Protein AF-A0A8T0E320-F1 (afdb_monomer)

Mean predicted aligned error: 12.78 Å

Structure (mmCIF, N/CA/C/O backbone):
data_AF-A0A8T0E320-F1
#
_entry.id   AF-A0A8T0E320-F1
#
loop_
_atom_site.group_PDB
_atom_site.id
_atom_site.type_symbol
_atom_site.label_atom_id
_atom_site.label_alt_id
_atom_site.label_comp_id
_atom_site.label_asym_id
_atom_site.label_entity_id
_atom_site.label_seq_id
_atom_site.pdbx_PDB_ins_code
_atom_site.Cartn_x
_atom_site.Cartn_y
_atom_site.Cartn_z
_atom_site.occupancy
_atom_site.B_iso_or_equiv
_atom_site.auth_seq_id
_atom_site.auth_comp_id
_atom_site.auth_asym_id
_atom_site.auth_atom_id
_atom_site.pdbx_PDB_model_num
ATOM 1 N N . MET A 1 1 ? 3.570 -6.283 21.817 1.00 50.62 1 MET A N 1
ATOM 2 C CA . MET A 1 1 ? 3.308 -6.408 20.372 1.00 50.62 1 MET A CA 1
ATOM 3 C C . MET A 1 1 ? 3.488 -7.862 20.003 1.00 50.62 1 MET A C 1
ATOM 5 O O . MET A 1 1 ? 4.613 -8.352 19.982 1.00 50.62 1 MET A O 1
ATOM 9 N N . ASP A 1 2 ? 2.370 -8.559 19.848 1.00 60.38 2 ASP A N 1
ATOM 10 C CA . ASP A 1 2 ? 2.319 -9.983 19.516 1.00 60.38 2 ASP A CA 1
ATOM 11 C C . ASP A 1 2 ? 2.483 -10.159 17.992 1.00 60.38 2 ASP A C 1
ATOM 13 O O . ASP A 1 2 ? 2.011 -9.345 17.195 1.00 60.38 2 ASP A O 1
ATOM 17 N N . GLY A 1 3 ? 3.153 -11.228 17.553 1.00 54.03 3 GLY A N 1
ATOM 18 C CA . GLY A 1 3 ? 3.448 -11.501 16.139 1.00 54.03 3 GLY A CA 1
ATOM 19 C C . GLY A 1 3 ? 2.199 -11.649 15.257 1.00 54.03 3 GLY A C 1
ATOM 20 O O . GLY A 1 3 ? 2.290 -11.596 14.029 1.00 54.03 3 GLY A O 1
ATOM 21 N N . ARG A 1 4 ? 1.017 -11.797 15.868 1.00 56.12 4 ARG A N 1
ATOM 22 C CA . ARG A 1 4 ? -0.283 -11.781 15.182 1.00 56.12 4 ARG A CA 1
ATOM 23 C C . ARG A 1 4 ? -0.727 -10.383 14.756 1.00 56.12 4 ARG A C 1
ATOM 25 O O . ARG A 1 4 ? -1.251 -10.248 13.652 1.00 56.12 4 ARG A O 1
ATOM 32 N N . GLU A 1 5 ? -0.472 -9.353 15.561 1.00 51.31 5 GLU A N 1
ATOM 33 C CA . GLU A 1 5 ? -0.848 -7.967 15.243 1.00 51.31 5 GLU A CA 1
ATOM 34 C C . GLU A 1 5 ? -0.075 -7.474 14.014 1.00 51.31 5 GLU A C 1
ATOM 36 O O . GLU A 1 5 ? -0.651 -6.971 13.048 1.00 51.31 5 GLU A O 1
ATOM 41 N N . MET A 1 6 ? 1.234 -7.744 13.976 1.00 55.28 6 MET A N 1
ATOM 42 C CA . MET A 1 6 ? 2.105 -7.394 12.848 1.00 55.28 6 MET A CA 1
ATOM 43 C C . MET A 1 6 ? 1.658 -8.054 11.529 1.00 55.28 6 MET A C 1
ATOM 45 O O . MET A 1 6 ? 1.811 -7.477 10.447 1.00 55.28 6 MET A O 1
ATOM 49 N N . ARG A 1 7 ? 1.052 -9.245 11.604 1.00 54.59 7 ARG A N 1
ATOM 50 C CA . ARG A 1 7 ? 0.550 -9.985 10.438 1.00 54.59 7 ARG A CA 1
ATOM 51 C C . ARG A 1 7 ? -0.730 -9.377 9.862 1.00 54.59 7 ARG A C 1
ATOM 53 O O . ARG A 1 7 ? -0.901 -9.352 8.645 1.00 54.59 7 ARG A O 1
ATOM 60 N N . LEU A 1 8 ? -1.606 -8.844 10.710 1.00 59.06 8 LEU A N 1
ATOM 61 C CA . LEU A 1 8 ? -2.828 -8.162 10.275 1.00 59.06 8 LEU A CA 1
ATOM 62 C C . LEU A 1 8 ? -2.509 -6.797 9.653 1.00 59.06 8 LEU A C 1
ATOM 64 O O . LEU A 1 8 ? -3.029 -6.465 8.586 1.00 59.06 8 LEU A O 1
ATOM 68 N N . HIS A 1 9 ? -1.573 -6.053 10.248 1.00 52.78 9 HIS A N 1
ATOM 69 C CA . HIS A 1 9 ? -1.118 -4.774 9.703 1.00 52.78 9 HIS A CA 1
ATOM 70 C C . HIS A 1 9 ? -0.436 -4.930 8.339 1.00 52.78 9 HIS A C 1
ATOM 72 O O . HIS A 1 9 ? -0.790 -4.222 7.393 1.00 52.78 9 HIS A O 1
ATOM 78 N N . SER A 1 10 ? 0.470 -5.904 8.199 1.00 49.78 10 SER A N 1
ATOM 79 C CA . SER A 1 10 ? 1.134 -6.194 6.918 1.00 49.78 10 SER A CA 1
ATOM 80 C C . SER A 1 10 ? 0.153 -6.667 5.841 1.00 49.78 10 SER A C 1
ATOM 82 O O . SER A 1 10 ? 0.232 -6.203 4.706 1.00 49.78 10 SER A O 1
ATOM 84 N N . SER A 1 11 ? -0.836 -7.490 6.195 1.00 49.88 11 SER A N 1
ATOM 85 C CA . SER A 1 11 ? -1.856 -7.957 5.243 1.00 49.88 11 SER A CA 1
ATOM 86 C C . SER A 1 11 ? -2.760 -6.822 4.742 1.00 49.88 11 SER A C 1
ATOM 88 O O . SER A 1 11 ? -3.127 -6.803 3.572 1.00 49.88 11 SER A O 1
ATOM 90 N N . SER A 1 12 ? -3.090 -5.845 5.596 1.00 49.22 12 SER A N 1
ATOM 91 C CA . SER A 1 12 ? -3.952 -4.710 5.223 1.00 49.22 12 SER A CA 1
ATOM 92 C C . SER A 1 12 ? -3.271 -3.700 4.290 1.00 49.22 12 SER A C 1
ATOM 94 O O . SER A 1 12 ? -3.930 -3.093 3.448 1.00 49.22 12 SER A O 1
ATOM 96 N N . SER A 1 13 ? -1.947 -3.553 4.405 1.00 50.50 13 SER A N 1
ATOM 97 C CA . SER A 1 13 ? -1.166 -2.593 3.616 1.00 50.50 13 SER A CA 1
ATOM 98 C C . SER A 1 13 ? -0.877 -3.104 2.198 1.00 50.50 13 SER A C 1
ATOM 100 O O . SER A 1 13 ? -0.877 -2.337 1.240 1.00 50.50 13 SER A O 1
ATOM 102 N N . VAL A 1 14 ? -0.700 -4.422 2.038 1.00 50.56 14 VAL A N 1
ATOM 103 C CA . VAL A 1 14 ? -0.390 -5.062 0.742 1.00 50.56 14 VAL A CA 1
ATOM 104 C C . VAL A 1 14 ? -1.587 -5.060 -0.222 1.00 50.56 14 VAL A C 1
ATOM 106 O O . VAL A 1 14 ? -1.417 -5.161 -1.435 1.00 50.56 14 VAL A O 1
ATOM 109 N N . VAL A 1 15 ? -2.807 -4.924 0.294 1.00 51.66 15 VAL A N 1
ATOM 110 C CA . VAL A 1 15 ? -4.040 -5.082 -0.491 1.00 51.66 15 VAL A CA 1
ATOM 111 C C . VAL A 1 15 ? -4.469 -3.788 -1.198 1.00 51.66 15 VAL A C 1
ATOM 113 O O . VAL A 1 15 ? -5.176 -3.853 -2.198 1.00 51.66 15 VAL A O 1
ATOM 116 N N . ALA A 1 16 ? -4.025 -2.613 -0.745 1.00 50.00 16 ALA A N 1
ATOM 117 C CA . ALA A 1 16 ? -4.614 -1.344 -1.180 1.00 50.00 16 ALA A CA 1
ATOM 118 C C . ALA A 1 16 ? -4.150 -0.824 -2.556 1.00 50.00 16 ALA A C 1
ATOM 120 O O . ALA A 1 16 ? -4.842 0.012 -3.131 1.00 50.00 16 ALA A O 1
ATOM 121 N N . GLU A 1 17 ? -3.018 -1.282 -3.100 1.00 50.47 17 GLU A N 1
ATOM 122 C CA . GLU A 1 17 ? -2.361 -0.572 -4.212 1.00 50.47 17 GLU A CA 1
ATOM 123 C C . GLU A 1 17 ? -1.669 -1.492 -5.234 1.00 50.47 17 GLU A C 1
ATOM 125 O O . GLU A 1 17 ? -0.533 -1.267 -5.641 1.00 50.47 17 GLU A O 1
ATOM 130 N N . ARG A 1 18 ? -2.360 -2.539 -5.701 1.00 48.75 18 ARG A N 1
ATOM 131 C CA . ARG A 1 18 ? -1.944 -3.239 -6.930 1.00 48.75 18 ARG A CA 1
ATOM 132 C C . ARG A 1 18 ? -2.734 -2.701 -8.124 1.00 48.75 18 ARG A C 1
ATOM 134 O O . ARG A 1 18 ? -3.905 -3.038 -8.300 1.00 48.75 18 ARG A O 1
ATOM 141 N N . ASP A 1 19 ? -2.083 -1.887 -8.955 1.00 46.22 19 ASP A N 1
ATOM 142 C CA . ASP A 1 19 ? -2.552 -1.611 -10.318 1.00 46.22 19 ASP A CA 1
ATOM 143 C C . ASP A 1 19 ? -2.711 -2.958 -11.049 1.00 46.22 19 ASP A C 1
ATOM 145 O O . ASP A 1 19 ? -1.750 -3.713 -11.191 1.00 46.22 19 ASP A O 1
ATOM 149 N N . GLY A 1 20 ? -3.948 -3.290 -11.435 1.00 48.28 20 GLY A N 1
ATOM 150 C CA . GLY A 1 20 ? -4.327 -4.582 -12.025 1.00 48.28 20 GLY A CA 1
ATOM 151 C C . GLY A 1 20 ? -5.482 -5.306 -11.320 1.00 48.28 20 GLY A C 1
ATOM 152 O O . GLY A 1 20 ? -6.011 -6.274 -11.868 1.00 48.28 20 GLY A O 1
ATOM 153 N N . ILE A 1 21 ? -5.934 -4.847 -10.144 1.00 47.38 21 ILE A N 1
ATOM 154 C CA . ILE A 1 21 ? -7.101 -5.447 -9.475 1.00 47.38 21 ILE A CA 1
ATOM 155 C C . ILE A 1 21 ? -8.392 -4.987 -10.166 1.00 47.38 21 ILE A C 1
ATOM 157 O O . ILE A 1 21 ? -8.995 -3.961 -9.844 1.00 47.38 21 ILE A O 1
ATOM 161 N N . CYS A 1 22 ? -8.844 -5.802 -11.117 1.00 45.88 22 CYS A N 1
ATOM 162 C CA . CYS A 1 22 ? -10.229 -5.835 -11.564 1.00 45.88 22 CYS A CA 1
ATOM 163 C C . CYS A 1 22 ? -11.115 -6.175 -10.351 1.00 45.88 22 CYS A C 1
ATOM 165 O O . CYS A 1 22 ? -11.184 -7.323 -9.924 1.00 45.88 22 CYS A O 1
ATOM 167 N N . GLY A 1 23 ? -11.734 -5.163 -9.735 1.00 47.94 23 GLY A N 1
ATOM 168 C CA . GLY A 1 23 ? -12.626 -5.377 -8.591 1.00 47.94 23 GLY A CA 1
ATOM 169 C C . GLY A 1 23 ? -12.641 -4.255 -7.563 1.00 47.94 23 GLY A C 1
ATOM 170 O O . GLY A 1 23 ? -12.671 -4.535 -6.368 1.00 47.94 23 GLY A O 1
ATOM 171 N N . HIS A 1 24 ? -12.654 -2.992 -7.999 1.00 55.78 24 HIS A N 1
ATOM 172 C CA . HIS A 1 24 ? -12.624 -1.825 -7.106 1.00 55.78 24 HIS A CA 1
ATOM 173 C C . HIS A 1 24 ? -13.688 -1.883 -5.983 1.00 55.78 24 HIS A C 1
ATOM 175 O O . HIS A 1 24 ? -13.426 -1.438 -4.868 1.00 55.78 24 HIS A O 1
ATOM 181 N N . LYS A 1 25 ? -14.852 -2.501 -6.256 1.00 58.50 25 LYS A N 1
ATOM 182 C CA . LYS A 1 25 ? -15.931 -2.753 -5.281 1.00 58.50 25 LYS A CA 1
ATOM 183 C C . LYS A 1 25 ? -15.608 -3.860 -4.272 1.00 58.50 25 LYS A C 1
A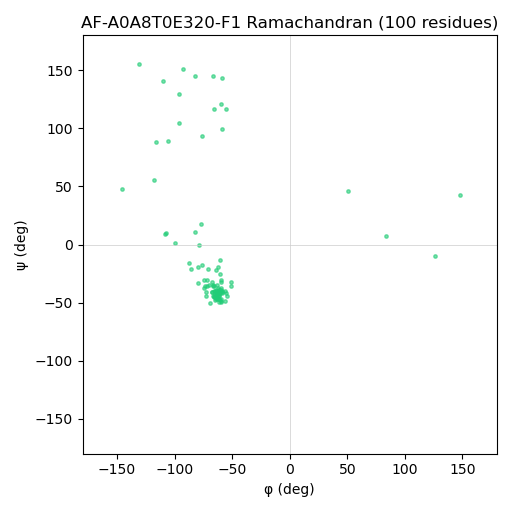TOM 185 O O . LYS A 1 25 ? -15.853 -3.681 -3.087 1.00 58.50 25 LYS A O 1
ATOM 190 N N . ALA A 1 26 ? -15.052 -4.986 -4.722 1.00 65.56 26 ALA A N 1
ATOM 191 C CA . ALA A 1 26 ? -14.657 -6.082 -3.832 1.00 65.56 26 ALA A CA 1
ATOM 192 C C . ALA A 1 26 ? -13.517 -5.647 -2.899 1.00 65.56 26 ALA A C 1
ATOM 194 O O . ALA A 1 26 ? -13.493 -6.006 -1.724 1.00 65.56 26 ALA A O 1
ATOM 195 N N . LEU A 1 27 ? -12.614 -4.807 -3.411 1.00 66.38 27 LEU A N 1
ATOM 196 C CA . LEU A 1 27 ? -11.535 -4.211 -2.637 1.00 66.38 27 LEU A CA 1
ATOM 197 C C . LEU A 1 27 ? -12.057 -3.240 -1.568 1.00 66.38 27 LEU A C 1
ATOM 199 O O . LEU A 1 27 ? -11.625 -3.307 -0.420 1.00 66.38 27 LEU A O 1
ATOM 203 N N . GLN A 1 28 ? -13.018 -2.381 -1.920 1.00 72.31 28 GLN A N 1
ATOM 204 C CA . GLN A 1 28 ? -13.679 -1.493 -0.957 1.00 72.31 28 GLN A CA 1
ATOM 205 C C . GLN A 1 28 ? -14.417 -2.276 0.134 1.00 72.31 28 GLN A C 1
ATOM 207 O O . GLN A 1 28 ? -14.207 -2.008 1.312 1.00 72.31 28 GLN A O 1
ATOM 212 N N . GLN A 1 29 ? -15.196 -3.294 -0.239 1.00 75.38 29 GLN A N 1
ATOM 213 C CA . GLN A 1 29 ? -15.900 -4.150 0.723 1.00 75.38 29 GLN A CA 1
ATOM 214 C C . GLN A 1 29 ? -14.934 -4.885 1.657 1.00 75.38 29 GLN A C 1
ATOM 216 O O . GLN A 1 29 ? -15.194 -5.024 2.851 1.00 75.38 29 GLN A O 1
ATOM 221 N N . LEU A 1 30 ? -13.799 -5.356 1.137 1.00 77.75 30 LEU A N 1
ATOM 222 C CA . LEU A 1 30 ? -12.766 -5.968 1.965 1.00 77.75 30 LEU A CA 1
ATOM 223 C C . LEU A 1 30 ? -12.162 -4.950 2.939 1.00 77.75 30 LEU A C 1
ATOM 225 O O . LEU A 1 30 ? -11.979 -5.264 4.112 1.00 77.75 30 LEU A O 1
ATOM 229 N N . GLN A 1 31 ? -11.892 -3.732 2.474 1.00 79.88 31 GLN A N 1
ATOM 230 C CA . GLN A 1 31 ? -11.370 -2.663 3.316 1.00 79.88 31 GLN A CA 1
ATOM 231 C C . GLN A 1 31 ? -12.348 -2.300 4.445 1.00 79.88 31 GLN A C 1
ATOM 233 O O . GLN A 1 31 ? -11.921 -2.148 5.588 1.00 79.88 31 GLN A O 1
ATOM 238 N N . GLU A 1 32 ? -13.645 -2.202 4.151 1.00 84.12 32 GLU A N 1
ATOM 239 C CA . GLU A 1 32 ? -14.696 -1.961 5.147 1.00 84.12 32 GLU A CA 1
ATOM 240 C C . GLU A 1 32 ? -14.725 -3.077 6.197 1.00 84.12 32 GLU A C 1
ATOM 242 O O . GLU A 1 32 ? -14.609 -2.798 7.390 1.00 84.12 32 GLU A O 1
ATOM 247 N N . ARG A 1 33 ? -14.743 -4.345 5.765 1.00 85.12 33 ARG A N 1
ATOM 248 C CA . ARG A 1 33 ? -14.729 -5.506 6.672 1.00 85.12 33 ARG A CA 1
ATOM 249 C C . ARG A 1 33 ? -13.490 -5.553 7.566 1.00 85.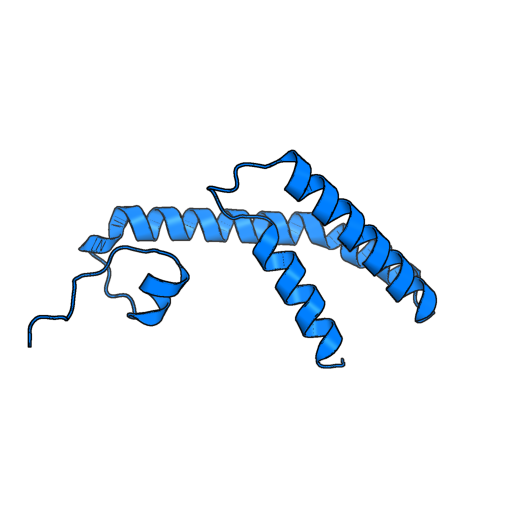12 33 ARG A C 1
ATOM 251 O O . ARG A 1 33 ? -13.590 -5.918 8.735 1.00 85.12 33 ARG A O 1
ATOM 258 N N . VAL A 1 34 ? -12.318 -5.199 7.036 1.00 83.88 34 VAL A N 1
ATOM 259 C CA . VAL A 1 34 ? -11.073 -5.141 7.820 1.00 83.88 34 VAL A CA 1
ATOM 260 C C . VAL A 1 34 ? -11.128 -4.015 8.852 1.00 83.88 34 VAL A C 1
ATOM 262 O O . VAL A 1 34 ? -10.701 -4.218 9.986 1.00 83.88 34 VAL A O 1
ATOM 265 N N . LEU A 1 35 ? -11.673 -2.848 8.496 1.00 87.62 35 LEU A N 1
ATOM 266 C CA . LEU A 1 35 ? -11.829 -1.735 9.435 1.00 87.62 35 LEU A CA 1
ATOM 267 C C . LEU A 1 35 ? -12.824 -2.061 10.550 1.00 87.62 35 LEU A C 1
ATOM 269 O O . LEU A 1 35 ? -12.561 -1.729 11.704 1.00 87.62 35 LEU A O 1
ATOM 273 N N . GLU A 1 36 ? -13.928 -2.737 10.236 1.00 88.06 36 GLU A N 1
ATOM 274 C CA . GLU A 1 36 ? -14.889 -3.195 11.243 1.00 88.06 36 GLU A CA 1
ATOM 275 C C . GLU A 1 36 ? -14.274 -4.220 12.197 1.00 88.06 36 GLU A C 1
ATOM 277 O O . GLU A 1 36 ? -14.373 -4.059 13.414 1.00 88.06 36 GLU A O 1
ATOM 282 N N . ALA A 1 37 ? -13.570 -5.222 11.663 1.00 88.00 37 ALA A N 1
ATOM 283 C CA . ALA A 1 37 ? -12.873 -6.214 12.478 1.00 88.00 37 ALA A CA 1
ATOM 284 C C . ALA A 1 37 ? -11.812 -5.564 13.382 1.00 88.00 37 ALA A C 1
ATOM 286 O O . ALA A 1 37 ? -11.708 -5.898 14.562 1.00 88.00 37 ALA A O 1
ATOM 287 N N . LEU A 1 38 ? -11.055 -4.596 12.855 1.00 85.25 38 LEU A N 1
ATOM 288 C CA . LEU A 1 38 ? -10.067 -3.840 13.623 1.00 85.25 38 LEU A CA 1
ATOM 289 C C . LEU A 1 38 ? -10.727 -3.016 14.736 1.00 85.25 38 LEU A C 1
ATOM 291 O O . LEU A 1 38 ? -10.237 -3.011 15.862 1.00 85.25 38 LEU A O 1
ATOM 295 N N . ARG A 1 39 ? -11.853 -2.349 14.448 1.00 89.06 39 ARG A N 1
ATOM 296 C CA . ARG A 1 39 ? -12.616 -1.588 15.448 1.00 89.06 39 ARG A CA 1
ATOM 297 C C . ARG A 1 39 ? -13.083 -2.481 16.587 1.00 89.06 39 ARG A C 1
ATOM 299 O O . ARG A 1 39 ? -12.917 -2.114 17.747 1.00 89.06 39 ARG A O 1
ATOM 306 N N . GLN A 1 40 ? -13.671 -3.626 16.249 1.00 88.81 40 GLN A N 1
ATOM 307 C CA . GLN A 1 40 ? -14.147 -4.586 17.235 1.00 88.81 40 GLN A CA 1
ATOM 308 C C . GLN A 1 40 ? -12.987 -5.057 18.113 1.00 88.81 40 GLN A C 1
ATOM 310 O O . GLN A 1 40 ? -13.090 -5.005 19.334 1.00 88.81 40 GLN A O 1
ATOM 315 N N . LYS A 1 41 ? -11.856 -5.417 17.498 1.00 86.81 41 LYS A N 1
ATOM 316 C CA .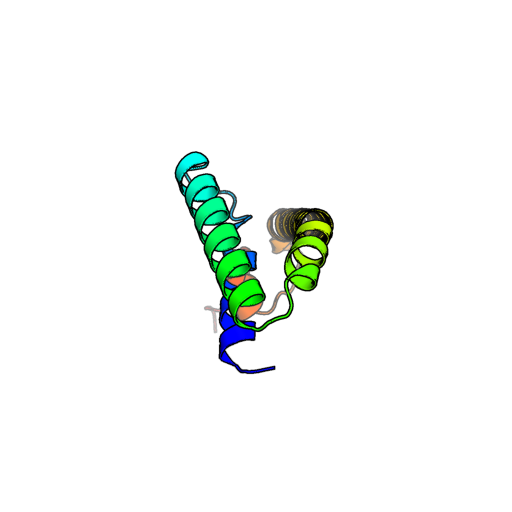 LYS A 1 41 ? -10.697 -5.930 18.226 1.00 86.81 41 LYS A CA 1
ATOM 317 C C . LYS A 1 41 ? -10.101 -4.911 19.197 1.00 86.81 41 LYS A C 1
ATOM 319 O O . LYS A 1 41 ? -9.897 -5.230 20.362 1.00 86.81 41 LYS A O 1
ATOM 324 N N . VAL A 1 42 ? -9.908 -3.673 18.746 1.00 88.31 42 VAL A N 1
ATOM 325 C CA . VAL A 1 42 ? -9.405 -2.574 19.587 1.00 88.31 42 VAL A CA 1
ATOM 326 C C . VAL A 1 42 ? -10.372 -2.257 20.736 1.00 88.31 42 VAL A C 1
ATOM 328 O O . VAL A 1 42 ? -9.948 -1.926 21.841 1.00 88.31 42 VAL A O 1
ATOM 331 N N . SER A 1 43 ? -11.681 -2.382 20.495 1.00 85.38 43 SER A N 1
ATOM 332 C CA . SER A 1 43 ? -12.691 -2.193 21.537 1.00 85.38 43 SER A CA 1
ATOM 333 C C . SER A 1 43 ? -12.716 -3.339 22.557 1.00 85.38 43 SER A C 1
ATOM 335 O O . SER A 1 43 ? -12.953 -3.077 23.732 1.00 85.38 43 SER A O 1
ATOM 337 N N . GLU A 1 44 ? -12.478 -4.585 22.134 1.00 88.38 44 GLU A N 1
ATOM 338 C CA . GLU A 1 44 ? -12.349 -5.760 23.015 1.00 88.38 44 GLU A CA 1
ATOM 339 C C . GLU A 1 44 ? -11.096 -5.690 23.897 1.00 88.38 44 GLU A C 1
ATOM 341 O O . GLU A 1 44 ? -11.110 -6.163 25.030 1.00 88.38 44 GLU A O 1
ATOM 346 N N . GLU A 1 45 ? -10.022 -5.081 23.394 1.00 86.12 45 GLU A N 1
ATOM 347 C CA . GLU A 1 45 ? -8.755 -4.899 24.114 1.00 86.12 45 GLU A CA 1
ATOM 348 C C . GLU A 1 45 ? -8.784 -3.736 25.119 1.00 86.12 45 GLU A C 1
ATOM 350 O O . GLU A 1 45 ? -7.811 -3.522 25.836 1.00 86.12 45 GLU A O 1
ATOM 355 N N . GLY A 1 46 ? -9.909 -3.019 25.226 1.00 84.81 46 GLY A N 1
ATOM 356 C CA . GLY A 1 46 ? -10.108 -1.964 26.223 1.00 84.81 46 GLY A CA 1
ATOM 357 C C . GLY A 1 46 ? -9.552 -0.595 25.828 1.00 84.81 46 GLY A C 1
ATOM 358 O O . GLY A 1 46 ? -9.617 0.335 26.627 1.00 84.81 46 GLY A O 1
ATOM 359 N N . GLU A 1 47 ? -9.089 -0.429 24.586 1.00 84.75 47 GLU A N 1
ATOM 360 C CA . GLU A 1 47 ? -8.404 0.782 24.118 1.00 84.75 47 GLU A CA 1
ATOM 361 C C . GLU A 1 47 ? -9.162 1.494 22.970 1.00 84.75 47 GLU A C 1
ATOM 363 O O . GLU A 1 47 ? -8.606 1.765 21.901 1.00 84.75 47 GLU A O 1
ATOM 368 N N . PRO A 1 48 ? -10.451 1.855 23.140 1.00 79.44 48 PRO A N 1
ATOM 369 C CA . PRO A 1 48 ? -11.322 2.311 22.047 1.00 79.44 48 PRO A CA 1
ATOM 370 C C . PRO A 1 48 ? -10.851 3.601 21.353 1.00 79.44 48 PRO A C 1
ATOM 372 O O . PRO A 1 48 ? -11.250 3.880 20.221 1.00 79.44 48 PRO A O 1
ATOM 375 N N . HIS A 1 49 ? -9.992 4.389 22.004 1.00 86.94 49 HIS A N 1
ATOM 376 C CA . HIS A 1 49 ? -9.427 5.625 21.462 1.00 86.94 49 HIS A CA 1
ATOM 377 C C . HIS A 1 49 ? -8.311 5.386 20.428 1.00 86.94 49 HIS A C 1
ATOM 379 O O . HIS A 1 49 ? -8.012 6.279 19.631 1.00 86.94 49 HIS A O 1
ATOM 385 N N . ILE A 1 50 ? -7.729 4.182 20.387 1.00 87.56 50 ILE A N 1
ATOM 386 C CA . ILE A 1 50 ? -6.683 3.818 19.423 1.00 87.56 50 ILE A CA 1
ATOM 387 C C . ILE A 1 50 ? -7.261 3.701 18.009 1.00 87.56 50 ILE A C 1
ATOM 389 O O . ILE A 1 50 ? -6.609 4.088 17.039 1.00 87.56 50 ILE A O 1
ATOM 393 N N . PHE A 1 51 ? -8.502 3.225 17.863 1.00 89.25 51 PHE A N 1
ATOM 394 C CA . PHE A 1 51 ? -9.102 3.020 16.544 1.00 89.25 51 PHE A CA 1
ATOM 395 C C . PHE A 1 51 ? -9.227 4.330 15.734 1.00 89.25 51 PHE A C 1
ATOM 397 O O . PHE A 1 51 ? -8.732 4.367 14.605 1.00 89.25 51 PHE A O 1
ATOM 404 N N . PRO A 1 52 ? -9.779 5.437 16.277 1.00 89.38 52 PRO A N 1
ATOM 405 C CA . PRO A 1 52 ? -9.751 6.738 15.604 1.00 89.38 52 PRO A CA 1
ATOM 406 C C . PRO A 1 52 ? -8.340 7.223 15.241 1.00 89.38 52 PRO A C 1
ATOM 408 O O . PRO A 1 52 ? -8.142 7.753 14.147 1.00 89.38 52 PRO A O 1
ATOM 411 N N . ALA A 1 53 ? -7.352 7.015 16.119 1.00 89.62 53 ALA A N 1
ATOM 412 C CA . ALA A 1 53 ? -5.965 7.406 15.862 1.00 89.62 53 ALA A CA 1
ATOM 413 C C . ALA A 1 53 ? -5.349 6.616 14.690 1.00 89.62 53 ALA A C 1
ATOM 415 O O . ALA A 1 53 ? -4.677 7.197 13.837 1.00 89.62 53 ALA A O 1
ATOM 416 N N . LEU A 1 54 ? -5.632 5.312 14.596 1.00 87.00 54 LEU A N 1
ATOM 417 C CA . LEU A 1 54 ? -5.225 4.468 13.469 1.00 87.00 54 LEU A CA 1
ATOM 418 C C . LEU A 1 54 ? -5.905 4.898 12.164 1.00 87.00 54 LEU A C 1
ATOM 420 O O . LEU A 1 54 ? -5.239 5.037 11.138 1.00 87.00 54 LEU A O 1
ATOM 424 N N . VAL A 1 55 ? -7.215 5.167 12.199 1.00 88.12 55 VAL A N 1
ATOM 425 C CA . VAL A 1 55 ? -7.966 5.643 11.026 1.00 88.12 55 VAL A CA 1
ATOM 426 C C . VAL A 1 55 ? -7.406 6.974 10.518 1.00 88.12 55 VAL A C 1
ATOM 428 O O . VAL A 1 55 ? -7.255 7.148 9.307 1.00 88.12 55 VAL A O 1
ATOM 431 N N . ALA A 1 56 ? -7.010 7.878 11.419 1.00 90.75 56 ALA A N 1
ATOM 432 C CA . ALA A 1 56 ? -6.386 9.152 11.065 1.00 90.75 56 ALA A CA 1
ATOM 433 C C . ALA A 1 56 ? -5.022 8.999 10.359 1.00 90.75 56 ALA A C 1
ATOM 435 O O . ALA A 1 56 ? -4.613 9.902 9.631 1.00 90.75 56 ALA A O 1
ATOM 436 N N . LYS A 1 57 ? -4.331 7.859 10.518 1.00 86.38 57 LYS A N 1
ATOM 437 C CA . LYS A 1 57 ? -3.061 7.551 9.834 1.00 86.38 57 LYS A CA 1
ATOM 438 C C . LYS A 1 57 ? -3.221 6.904 8.459 1.00 86.38 57 LYS A C 1
ATOM 440 O O . LYS A 1 57 ? -2.284 6.927 7.661 1.00 86.38 57 LYS A O 1
ATOM 445 N N . LEU A 1 58 ? -4.404 6.390 8.123 1.00 84.06 58 LEU A N 1
ATOM 446 C CA . LEU A 1 58 ? -4.653 5.762 6.819 1.00 84.06 58 LEU A CA 1
ATOM 447 C C . LEU A 1 58 ? -4.403 6.689 5.613 1.00 84.06 58 LEU A C 1
ATOM 449 O O . LEU A 1 58 ? -3.844 6.207 4.627 1.00 84.06 58 LEU A O 1
ATOM 453 N N . PRO A 1 59 ? -4.767 7.991 5.625 1.00 85.69 59 PRO A N 1
ATOM 454 C CA . PRO A 1 59 ? -4.474 8.886 4.503 1.00 85.69 59 PRO A CA 1
ATOM 455 C C . PRO A 1 59 ? -2.974 9.043 4.235 1.00 85.69 59 PRO A C 1
ATOM 457 O O . PRO A 1 59 ? -2.558 9.050 3.077 1.00 85.69 59 PRO A O 1
ATOM 460 N N . GLU A 1 60 ? -2.170 9.130 5.298 1.00 85.50 60 GLU A N 1
ATOM 461 C CA . GLU A 1 60 ? -0.710 9.226 5.225 1.00 85.50 60 GLU A CA 1
ATOM 462 C C . GLU A 1 60 ? -0.109 7.938 4.643 1.00 85.50 60 GLU A C 1
ATOM 464 O O . GLU A 1 60 ? 0.700 7.994 3.717 1.00 85.50 60 GLU A O 1
ATOM 469 N N . LEU A 1 61 ? -0.582 6.775 5.103 1.00 81.75 61 LEU A N 1
ATOM 470 C CA . LEU A 1 61 ? -0.148 5.476 4.588 1.00 81.75 61 LEU A CA 1
ATOM 471 C C . LEU A 1 61 ? -0.481 5.302 3.097 1.00 81.75 61 LEU A C 1
ATOM 473 O O . LEU A 1 61 ? 0.380 4.893 2.321 1.00 81.75 61 LEU A O 1
ATOM 477 N N . ARG A 1 62 ? -1.693 5.688 2.671 1.00 83.62 62 ARG A N 1
ATOM 478 C CA . ARG A 1 62 ? -2.090 5.690 1.248 1.00 83.62 62 ARG A CA 1
ATOM 479 C C . ARG A 1 62 ? -1.234 6.640 0.413 1.00 83.62 62 ARG A C 1
ATOM 481 O O . ARG A 1 62 ? -0.945 6.370 -0.744 1.00 83.62 62 ARG A O 1
ATOM 488 N N . PHE A 1 63 ? -0.855 7.789 0.966 1.00 83.75 63 PHE A N 1
ATOM 489 C CA . PHE A 1 63 ? 0.026 8.719 0.266 1.00 83.75 63 PHE A CA 1
ATOM 490 C C . PHE A 1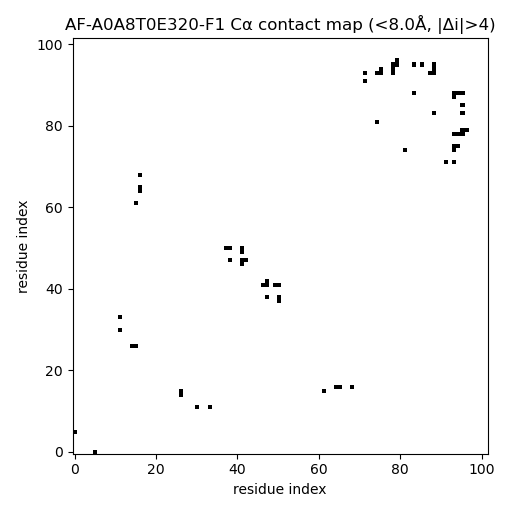 63 ? 1.435 8.146 0.084 1.00 83.75 63 PHE A C 1
ATOM 492 O O . PHE A 1 63 ? 2.019 8.293 -0.990 1.00 83.75 63 PHE A O 1
ATOM 499 N N . LEU A 1 64 ? 1.966 7.476 1.109 1.00 87.75 64 LEU A N 1
ATOM 500 C CA . LEU A 1 64 ? 3.258 6.803 1.031 1.00 87.75 64 LEU A CA 1
ATOM 501 C C . LEU A 1 64 ? 3.241 5.667 -0.001 1.00 87.75 64 LEU A C 1
ATOM 503 O O . LEU A 1 64 ? 4.177 5.559 -0.791 1.00 87.75 64 LEU A O 1
ATOM 507 N N . GLY A 1 65 ? 2.173 4.867 -0.026 1.00 83.75 65 GLY A N 1
ATOM 508 C CA . GLY A 1 65 ? 2.000 3.805 -1.013 1.00 83.75 65 GLY A CA 1
ATOM 509 C C . GLY A 1 65 ? 1.943 4.340 -2.451 1.00 83.75 65 GLY A C 1
ATOM 510 O O . GLY A 1 65 ? 2.718 3.875 -3.288 1.00 83.75 65 GLY A O 1
ATOM 511 N N . ARG A 1 66 ? 1.201 5.429 -2.710 1.00 85.00 66 ARG A N 1
ATOM 512 C CA . ARG A 1 66 ? 1.215 6.118 -4.019 1.00 85.00 66 ARG A CA 1
ATOM 513 C C . ARG A 1 66 ? 2.613 6.558 -4.445 1.00 85.00 66 ARG A C 1
ATOM 515 O O . ARG A 1 66 ? 3.035 6.273 -5.561 1.00 85.00 66 ARG A O 1
ATOM 522 N N . LYS A 1 67 ? 3.363 7.210 -3.548 1.00 90.44 67 LYS A N 1
ATOM 523 C CA . LYS A 1 67 ? 4.753 7.613 -3.827 1.00 90.44 67 LYS A CA 1
ATOM 524 C C . LYS A 1 67 ? 5.640 6.416 -4.154 1.00 90.44 67 LYS A C 1
ATOM 526 O O . LYS A 1 67 ? 6.478 6.490 -5.050 1.00 90.44 67 LYS A O 1
ATOM 531 N N . HIS A 1 68 ? 5.466 5.317 -3.425 1.00 89.8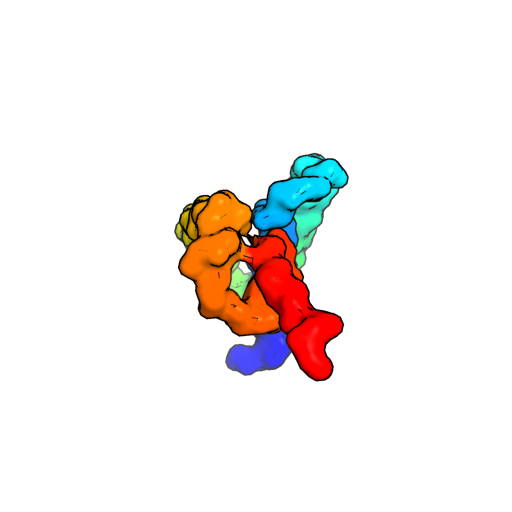8 68 HIS A N 1
ATOM 532 C CA . HIS A 1 68 ? 6.200 4.090 -3.691 1.00 89.88 68 HIS A CA 1
ATOM 533 C C . HIS A 1 68 ? 5.854 3.519 -5.072 1.00 89.88 68 HIS A C 1
ATOM 535 O O . HIS A 1 68 ? 6.765 3.187 -5.829 1.00 89.88 68 HIS A O 1
ATOM 541 N N . LEU A 1 69 ? 4.571 3.478 -5.443 1.00 87.19 69 LEU A N 1
ATOM 542 C CA . LEU A 1 69 ? 4.145 3.064 -6.780 1.00 87.19 69 LEU A CA 1
ATOM 543 C C . LEU A 1 69 ? 4.736 3.943 -7.883 1.00 87.19 69 LEU A C 1
ATOM 545 O O . LEU A 1 69 ? 5.184 3.411 -8.899 1.00 87.19 69 LEU A O 1
ATOM 549 N N . ASP A 1 70 ? 4.787 5.259 -7.687 1.00 90.12 70 ASP A N 1
ATOM 550 C CA . ASP A 1 70 ? 5.392 6.177 -8.655 1.00 90.12 70 ASP A CA 1
ATOM 551 C C . ASP A 1 70 ? 6.889 5.903 -8.837 1.00 90.12 70 ASP A C 1
ATOM 553 O O . ASP A 1 70 ? 7.379 5.856 -9.968 1.00 90.12 70 ASP A O 1
ATOM 557 N N . HIS A 1 71 ? 7.610 5.610 -7.751 1.00 91.19 71 HIS A N 1
ATOM 558 C CA . HIS A 1 71 ? 8.990 5.140 -7.857 1.00 91.19 71 HIS A CA 1
ATOM 559 C C . HIS A 1 71 ? 9.072 3.822 -8.633 1.00 91.19 71 HIS A C 1
ATOM 561 O O . HIS A 1 71 ? 9.882 3.715 -9.550 1.00 91.19 71 HIS A O 1
ATOM 567 N N . LEU A 1 72 ? 8.228 2.829 -8.330 1.00 92.12 72 LEU A N 1
ATOM 568 C CA . LEU A 1 72 ? 8.223 1.555 -9.058 1.00 92.12 72 LEU A CA 1
ATOM 569 C C . LEU A 1 72 ? 7.929 1.742 -10.554 1.00 92.12 72 LEU A C 1
ATOM 571 O O . LEU A 1 72 ? 8.550 1.080 -11.383 1.00 92.12 72 LEU A O 1
ATOM 575 N N . ARG A 1 73 ? 7.035 2.664 -10.931 1.00 92.81 73 ARG A N 1
ATOM 576 C CA . ARG A 1 73 ? 6.782 3.027 -12.339 1.00 92.81 73 ARG A CA 1
ATOM 577 C C . ARG A 1 73 ? 8.028 3.601 -13.013 1.00 92.81 73 ARG A C 1
ATOM 579 O O . ARG A 1 73 ? 8.311 3.245 -14.159 1.00 92.81 73 ARG A O 1
ATOM 586 N N . TRP A 1 74 ? 8.795 4.427 -12.302 1.00 94.31 74 TRP A N 1
ATOM 587 C CA . TRP A 1 74 ? 10.085 4.916 -12.787 1.00 94.31 74 TRP A CA 1
ATOM 588 C C . TRP A 1 74 ? 11.094 3.771 -12.950 1.00 94.31 74 TRP A C 1
ATOM 590 O O . TRP A 1 74 ? 11.666 3.615 -14.026 1.00 94.31 74 TRP A O 1
ATOM 600 N N . PHE A 1 75 ? 11.235 2.894 -11.948 1.00 91.81 75 PHE A N 1
ATOM 601 C CA . PHE A 1 75 ? 12.099 1.709 -12.041 1.00 91.81 75 PHE A CA 1
ATOM 602 C C . PHE A 1 75 ? 11.752 0.841 -13.257 1.00 91.81 75 PHE A C 1
ATOM 604 O O . PHE A 1 75 ? 12.649 0.434 -13.991 1.00 91.81 75 PHE A O 1
ATOM 611 N N . ARG A 1 76 ? 10.459 0.599 -13.510 1.00 92.50 76 ARG A N 1
ATOM 612 C CA . ARG A 1 76 ? 9.989 -0.156 -14.682 1.00 92.50 76 ARG A CA 1
ATOM 613 C C . ARG A 1 76 ? 10.257 0.558 -16.000 1.00 92.50 76 ARG A C 1
ATOM 615 O O . ARG A 1 76 ? 10.550 -0.114 -16.975 1.00 92.50 76 ARG A O 1
ATOM 622 N N . SER A 1 77 ? 10.182 1.885 -16.048 1.00 93.88 77 SER A N 1
ATOM 623 C CA . SER A 1 77 ? 10.475 2.654 -17.269 1.00 93.88 77 SER A CA 1
ATOM 624 C C . SER A 1 77 ? 11.973 2.720 -17.576 1.00 93.88 77 SER A C 1
ATOM 626 O O . SER A 1 77 ? 12.372 2.768 -18.736 1.00 93.88 77 SER A O 1
ATOM 628 N N . ASN A 1 78 ? 12.814 2.693 -16.542 1.00 93.38 78 ASN A N 1
ATOM 629 C CA . ASN A 1 78 ? 14.258 2.891 -16.652 1.00 93.38 78 ASN A CA 1
ATOM 630 C C . ASN A 1 78 ? 15.077 1.610 -16.441 1.00 93.38 78 ASN A C 1
ATOM 632 O O . ASN A 1 78 ? 16.304 1.681 -16.381 1.00 93.38 78 ASN A O 1
ATOM 636 N N . TRP A 1 79 ? 14.424 0.447 -16.364 1.00 91.00 79 TRP A N 1
ATOM 637 C CA . TRP A 1 79 ? 15.018 -0.829 -15.948 1.00 91.00 79 TRP A CA 1
ATOM 638 C C . TRP A 1 79 ? 16.307 -1.204 -16.692 1.00 91.00 79 TRP A C 1
ATOM 640 O O . TRP A 1 79 ? 17.236 -1.728 -16.081 1.00 91.00 79 TRP A O 1
ATOM 650 N N . MET A 1 80 ? 16.410 -0.873 -17.985 1.00 91.12 80 MET A N 1
ATOM 651 C CA . MET A 1 80 ? 17.585 -1.177 -18.812 1.00 91.12 80 MET A CA 1
ATOM 652 C C . MET A 1 80 ? 18.874 -0.530 -18.287 1.00 91.12 80 MET A C 1
ATOM 654 O O . MET A 1 80 ? 19.960 -1.055 -18.531 1.00 91.12 80 MET A O 1
ATOM 658 N N . HIS A 1 81 ? 18.759 0.578 -17.550 1.00 91.06 81 HIS A N 1
ATOM 659 C CA . HIS A 1 81 ? 19.877 1.336 -16.985 1.00 91.06 81 HIS A CA 1
ATOM 660 C C . HIS A 1 81 ? 20.132 1.032 -15.503 1.00 91.06 81 HIS A C 1
ATOM 662 O O . HIS A 1 81 ? 21.015 1.634 -14.893 1.00 91.06 81 HIS A O 1
ATOM 668 N N . LEU A 1 82 ? 19.360 0.124 -14.902 1.00 87.38 82 LEU A N 1
ATOM 669 C CA . LEU A 1 82 ? 19.390 -0.148 -13.470 1.00 87.38 82 LEU A CA 1
ATOM 670 C C . LEU A 1 82 ? 20.005 -1.520 -13.198 1.00 87.38 82 LEU A C 1
ATOM 672 O O . LEU A 1 82 ? 19.747 -2.499 -13.893 1.00 87.38 82 LEU A O 1
ATOM 676 N N . ARG A 1 83 ? 20.813 -1.605 -12.138 1.00 88.81 83 ARG A N 1
ATOM 677 C CA . ARG A 1 83 ? 21.311 -2.878 -11.601 1.00 88.81 83 ARG A CA 1
ATOM 678 C C . ARG A 1 83 ? 20.556 -3.181 -10.313 1.00 88.81 83 ARG A C 1
ATOM 680 O O . ARG A 1 83 ? 20.966 -2.756 -9.237 1.00 88.81 83 ARG A O 1
ATOM 687 N N . LEU A 1 84 ? 19.425 -3.866 -10.446 1.00 86.25 84 LEU A N 1
ATOM 688 C CA . LEU A 1 84 ? 18.583 -4.279 -9.323 1.00 86.25 84 LEU A CA 1
ATOM 689 C C . LEU A 1 84 ? 18.967 -5.683 -8.854 1.00 86.25 84 LEU A C 1
ATOM 691 O O . LEU A 1 84 ? 19.423 -6.506 -9.648 1.00 86.25 84 LEU A O 1
ATOM 695 N N . THR A 1 85 ? 18.771 -5.972 -7.565 1.00 90.00 85 THR A N 1
ATOM 696 C CA . THR A 1 85 ? 18.900 -7.350 -7.082 1.00 90.00 85 THR A CA 1
ATOM 697 C C . THR A 1 85 ? 17.779 -8.207 -7.684 1.00 90.00 85 THR A C 1
ATOM 699 O O . THR A 1 85 ? 16.659 -7.710 -7.840 1.00 90.00 85 THR A O 1
ATOM 702 N N . PRO A 1 86 ? 18.032 -9.491 -8.006 1.00 86.44 86 PRO A N 1
ATOM 703 C CA . PRO A 1 86 ? 17.024 -10.350 -8.629 1.00 86.44 86 PRO A CA 1
ATOM 704 C C . PRO A 1 86 ? 15.721 -10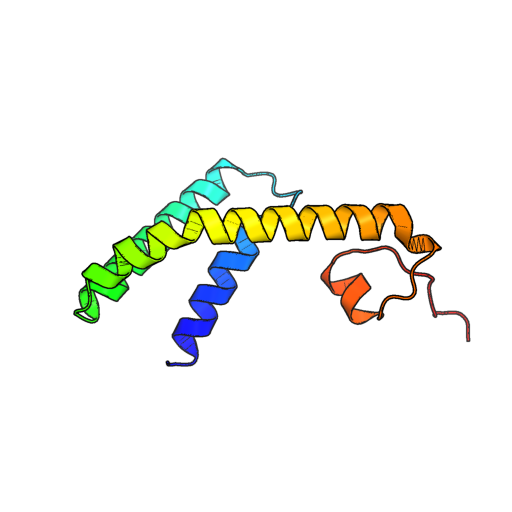.426 -7.828 1.00 86.44 86 PRO A C 1
ATOM 706 O O . PRO A 1 86 ? 14.649 -10.299 -8.409 1.00 86.44 86 PRO A O 1
ATOM 709 N N . LEU A 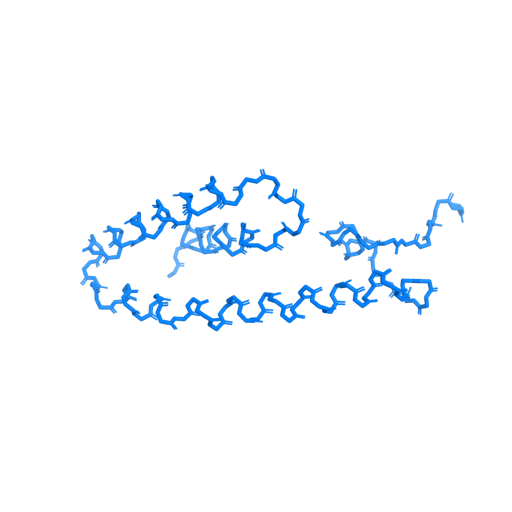1 87 ? 15.825 -10.532 -6.498 1.00 89.19 87 LEU A N 1
ATOM 710 C CA . LEU A 1 87 ? 14.673 -10.571 -5.597 1.00 89.19 87 LEU A CA 1
ATOM 711 C C . LEU A 1 87 ? 13.856 -9.275 -5.643 1.00 89.19 87 LEU A C 1
ATOM 713 O O . LEU A 1 87 ? 12.634 -9.327 -5.652 1.00 89.19 87 LEU A O 1
ATOM 717 N N . PHE A 1 88 ? 14.509 -8.110 -5.681 1.00 89.06 88 PHE A N 1
ATOM 718 C CA . PHE A 1 88 ? 13.797 -6.833 -5.754 1.00 89.06 88 PHE A CA 1
ATOM 719 C C . PHE A 1 88 ? 13.052 -6.695 -7.083 1.00 89.06 88 PHE A C 1
ATOM 721 O O . PHE A 1 88 ? 11.890 -6.300 -7.104 1.00 89.06 88 PHE A O 1
ATOM 728 N N . ALA A 1 89 ? 13.710 -7.055 -8.187 1.00 90.06 89 ALA A N 1
ATOM 729 C CA . ALA A 1 89 ? 13.082 -7.051 -9.501 1.00 90.06 89 ALA A CA 1
ATOM 730 C C . ALA A 1 89 ? 11.887 -8.017 -9.564 1.00 90.06 89 ALA A C 1
ATOM 732 O O . ALA A 1 89 ? 10.858 -7.672 -10.130 1.00 90.06 89 ALA A O 1
ATOM 733 N N . GLU A 1 90 ? 11.995 -9.187 -8.933 1.00 88.19 90 GLU A N 1
ATOM 734 C CA . GLU A 1 90 ? 10.925 -10.186 -8.877 1.00 88.19 90 GLU A CA 1
ATOM 735 C C . GLU A 1 90 ? 9.739 -9.740 -8.014 1.00 88.19 90 GLU A C 1
ATOM 737 O O . GLU A 1 90 ? 8.610 -9.746 -8.485 1.00 88.19 90 GLU A O 1
ATOM 742 N N . VAL A 1 91 ? 9.979 -9.283 -6.781 1.00 90.38 91 VAL A N 1
ATOM 743 C CA . VAL A 1 91 ? 8.914 -8.859 -5.850 1.00 90.38 91 VAL A CA 1
ATOM 744 C C . VAL A 1 91 ? 8.071 -7.715 -6.416 1.00 90.38 91 VAL A C 1
ATOM 746 O O . VAL A 1 91 ? 6.881 -7.616 -6.116 1.00 90.38 91 VAL A O 1
ATOM 749 N N . PHE A 1 92 ? 8.681 -6.842 -7.217 1.00 90.12 92 PHE A N 1
ATOM 750 C CA . PHE A 1 92 ? 8.018 -5.662 -7.767 1.00 90.12 92 PHE A CA 1
ATOM 751 C C . PHE A 1 92 ? 7.703 -5.759 -9.260 1.00 90.12 92 PHE A C 1
ATOM 753 O O . PHE A 1 92 ? 7.300 -4.750 -9.853 1.00 90.12 92 PHE A O 1
ATOM 760 N N . ASP A 1 93 ? 7.856 -6.940 -9.863 1.00 87.44 93 ASP A N 1
ATOM 761 C CA . ASP A 1 93 ? 7.599 -7.172 -11.286 1.00 87.44 93 ASP A CA 1
ATOM 762 C C . ASP A 1 93 ? 8.321 -6.129 -12.177 1.00 87.44 93 ASP A C 1
ATOM 764 O O . ASP A 1 93 ? 7.724 -5.489 -13.048 1.00 87.44 93 ASP A O 1
ATOM 768 N N . ILE A 1 94 ? 9.603 -5.866 -11.899 1.00 88.25 94 ILE A N 1
ATOM 769 C CA . ILE A 1 94 ? 10.457 -4.970 -12.691 1.00 88.25 94 ILE A CA 1
ATOM 770 C C . ILE A 1 94 ? 11.265 -5.826 -13.675 1.00 88.25 94 ILE A C 1
ATOM 772 O O . ILE A 1 94 ? 11.917 -6.779 -13.240 1.00 88.25 94 ILE A O 1
ATOM 776 N N . PRO A 1 95 ? 11.281 -5.499 -14.982 1.00 87.44 95 PRO A N 1
ATOM 777 C CA . PRO A 1 95 ? 12.087 -6.247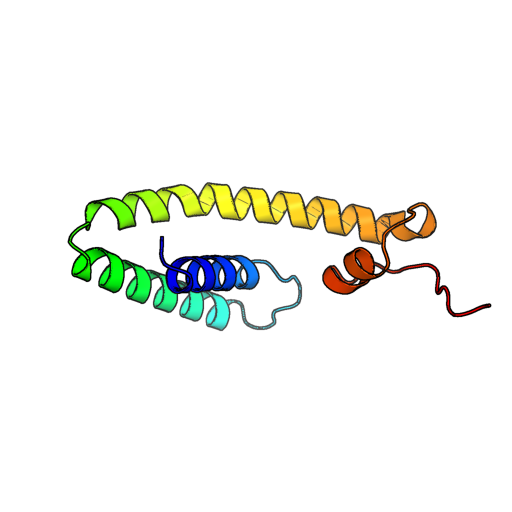 -15.937 1.00 87.44 95 PRO A CA 1
ATOM 778 C C . PRO A 1 95 ? 13.571 -6.204 -15.552 1.00 87.44 95 PRO A C 1
ATOM 780 O O . PRO A 1 95 ? 14.078 -5.195 -15.060 1.00 87.44 95 PRO A O 1
ATOM 783 N N . ARG A 1 96 ? 14.281 -7.309 -15.764 1.00 80.69 96 ARG A N 1
ATOM 784 C CA . ARG A 1 96 ? 15.707 -7.430 -15.448 1.00 80.69 96 ARG A CA 1
ATOM 785 C C . ARG A 1 96 ? 16.449 -8.003 -16.640 1.00 80.69 96 ARG A C 1
ATOM 787 O O . ARG A 1 96 ? 15.876 -8.734 -17.440 1.00 80.69 96 ARG A O 1
ATOM 794 N N . HIS A 1 97 ? 17.740 -7.705 -16.722 1.00 71.88 97 HIS A N 1
ATOM 795 C CA . HIS A 1 97 ? 18.631 -8.427 -17.623 1.00 71.88 97 HIS A CA 1
ATOM 796 C C . HIS A 1 97 ? 18.722 -9.872 -17.129 1.00 71.88 97 HIS A C 1
ATOM 798 O O . HIS A 1 97 ? 19.143 -10.102 -15.993 1.00 71.88 97 HIS A O 1
ATOM 804 N N . ASP A 1 98 ? 18.271 -10.832 -17.935 1.00 66.44 98 ASP A N 1
ATOM 805 C CA . ASP A 1 98 ? 18.341 -12.244 -17.571 1.00 66.44 98 ASP A CA 1
ATOM 806 C C . ASP A 1 98 ? 19.796 -12.651 -17.337 1.00 66.44 98 ASP A C 1
ATOM 808 O O . ASP A 1 98 ? 20.646 -12.567 -18.221 1.00 66.44 98 ASP A O 1
ATOM 812 N N . THR A 1 99 ? 20.088 -13.125 -16.128 1.00 57.97 99 THR A N 1
ATOM 813 C CA . THR A 1 99 ? 21.395 -13.695 -15.782 1.00 57.97 99 THR A CA 1
ATOM 814 C C . THR A 1 99 ? 21.528 -15.161 -16.205 1.00 57.97 99 THR A C 1
ATOM 816 O O . THR A 1 99 ? 22.502 -15.805 -15.835 1.00 57.97 99 THR A O 1
ATOM 819 N N . SER A 1 100 ? 20.594 -15.700 -16.997 1.00 50.91 100 SER A N 1
ATOM 820 C CA . SER A 1 100 ? 20.592 -17.096 -17.473 1.00 50.91 100 SER A CA 1
ATOM 821 C C . SER A 1 100 ? 21.577 -17.385 -18.619 1.00 50.91 100 SER A C 1
ATOM 823 O O . SER A 1 100 ? 21.460 -18.405 -19.291 1.00 50.91 100 SER A O 1
ATOM 825 N N . GLN A 1 101 ? 22.566 -16.519 -18.848 1.00 41.94 101 GLN A N 1
ATOM 826 C CA . GLN A 1 101 ? 23.754 -16.852 -19.633 1.00 41.94 101 GLN A CA 1
ATOM 827 C C . GLN A 1 101 ? 24.990 -16.776 -18.736 1.00 41.94 101 GLN A C 1
ATOM 829 O O . GLN A 1 101 ? 25.618 -15.720 -18.639 1.00 41.94 101 GLN A O 1
ATOM 834 N N . ARG A 1 102 ? 25.315 -17.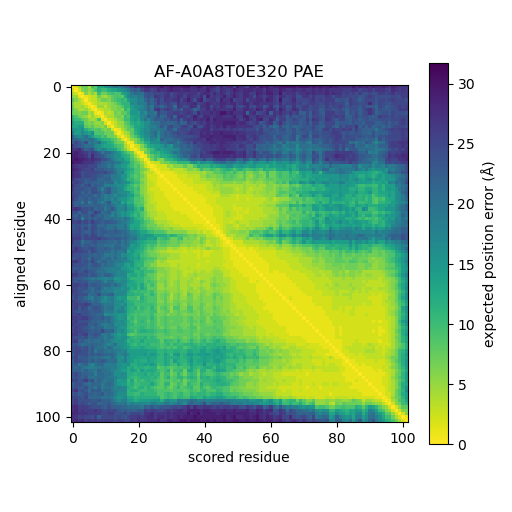894 -18.080 1.00 35.16 102 ARG A N 1
ATOM 835 C CA . ARG A 1 102 ? 26.675 -18.358 -17.764 1.00 35.16 102 ARG A CA 1
ATOM 836 C C . ARG A 1 102 ? 26.632 -19.744 -17.141 1.00 35.16 102 ARG A C 1
ATOM 838 O O . ARG A 1 102 ? 25.810 -19.940 -16.224 1.00 35.16 102 ARG A O 1
#

Secondary structure (DSSP, 8-state):
--HHHHHHHHHHHHTS--TT-S-HHHHHHHHHHHHHHHHHHHHHTT-TTHHHHHHHHHHHHHHHHHHHHHHHHHHHHHGGG----HHHHHHTT---------

Organism: Argiope bruennichi (NCBI:txid94029)

Solvent-accessible surface area (backbone atoms only — not comparable to full-atom values): 6242 Å² total; per-residue (Å²): 138,57,80,64,59,59,51,54,56,54,57,60,62,69,67,77,75,58,92,83,65,89,45,70,66,61,53,49,54,50,52,51,52,51,51,51,53,50,44,52,51,35,47,74,72,72,43,61,72,53,46,62,57,54,59,69,44,48,66,58,53,53,51,52,51,50,55,49,52,54,50,51,52,49,48,51,74,46,27,94,82,54,91,69,57,70,66,60,27,57,80,67,74,31,70,70,85,78,76,88,78,126

Radius of gyration: 17.99 Å; Cα contacts (8 Å, |Δi|>4): 35; chains: 1; bounding box: 43×28×46 Å

Foldseek 3Di:
DDPVVVVLVVVLLVLPDDPPDPCPPVSVVVNVVSLVVVQVVCVVVVNNVVSVVVVVCVVVSVVVSVVVVVVLVVCQVCVVVDDDDPVVCVVSVRDHDDPPPD

InterPro domains:
  IPR035500 Nuclear hormone receptor-like domain superfamily [G3DSA:1.10.565.10] (8-100)
  IPR035500 Nuclear hormone receptor-like domain superfamily [SSF48508] (16-92)

pLDDT: mean 76.16, std 16.84, range [35.16, 94.31]

Sequence (102 aa):
MDGREMRLHSSSSVVAERDGICGHKALQQLQERVLEALRQKVSEEGEPHIFPALVAKLPELRFLGRKHLDHLRWFRSNWMHLRLTPLFAEVFDIPRHDTSQR

Nearest PDB structures (foldseek):
  4jgv-assembly1_A  TM=5.285E-01  e=1.941E-02  Homo sapiens
  4kzm-assembly2_A  TM=5.349E-01  e=2.787E-02  Homo sapiens
  4whg-assembly3_B  TM=5.573E-01  e=4.516E-02  Homo sapiens
  4rzf-assembly1_A  TM=5.372E-01  e=6.889E-02  Homo sapiens